Protein AF-A0A7N2KTL2-F1 (afdb_monomer_lite)

InterPro domains:
  IPR000911 Ribosomal protein uL11 [PTHR11661] (2-79)
  IPR000911 Ribosomal protein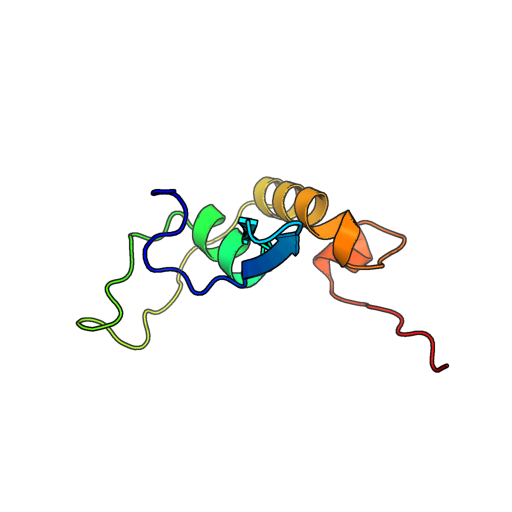 uL11 [SM00649] (2-85)
  IPR020783 Large ribosomal subunit protein uL11, C-terminal [PF00298] (25-76)
  IPR036769 Large ribosomal subunit protein uL11, C-terminal domain superfamily [G3DSA:1.10.10.250] (27-82)
  IPR036769 Large ribosomal subunit protein uL11, C-terminal domain superfamily [SSF46906] (25-79)

Radius of gyration: 15.89 Å; chains: 1; bounding box: 36×37×33 Å

Foldseek 3Di:
DVLQAQHDWDWDWDADPNDIDIDTDDDLVSLVVSQLVDPRDDCVPDPDDDSDDDGDVVSLLVSLVSCVVPLCDPDSCCSNVVPPPDPPD

Sequence (89 aa):
MKDWKGLCMMVKLTVQNCQAKVSVVPSAVALVIKALKEPECDRKKTKNIKHNGNISLDDVVEIAKVMRLRSMAKYLSGTSDGDVEVPLD

Secondary structure (DSSP, 8-state):
-GGGTTS--EEEEEEETTEEEEEEE--HHHHHHHHTT-----TTT--S-----PPPHHHHHHHHHHHHHHH--SSHHHHHH--------

pLDDT: mean 76.07, std 11.61, range [42.88, 93.81]

Structure (mmCIF, N/CA/C/O backbone):
data_AF-A0A7N2KTL2-F1
#
_entry.id   AF-A0A7N2KTL2-F1
#
loop_
_atom_site.group_PDB
_atom_site.id
_atom_site.type_symbol
_atom_site.label_atom_id
_atom_site.label_alt_id
_atom_site.label_comp_id
_atom_site.label_asym_id
_atom_site.label_entity_id
_atom_site.label_seq_id
_atom_site.pdbx_PDB_ins_code
_atom_site.Cartn_x
_atom_site.Cartn_y
_atom_site.Cartn_z
_atom_site.occupancy
_atom_site.B_iso_or_equiv
_atom_site.auth_seq_id
_atom_site.auth_comp_id
_atom_site.auth_asym_id
_atom_site.auth_atom_id
_atom_site.pdbx_PDB_model_num
ATOM 1 N N . MET A 1 1 ? -3.608 14.602 -2.038 1.00 49.84 1 MET A N 1
ATOM 2 C CA . MET A 1 1 ? -2.652 14.521 -0.897 1.00 49.84 1 MET A CA 1
ATOM 3 C C . MET A 1 1 ? -3.357 14.374 0.453 1.00 49.84 1 MET A C 1
ATOM 5 O O . MET A 1 1 ? -2.713 13.917 1.388 1.00 49.84 1 MET A O 1
ATOM 9 N N . LYS A 1 2 ? -4.660 14.698 0.565 1.00 60.31 2 LYS A N 1
ATOM 10 C CA . LYS A 1 2 ? -5.482 14.405 1.757 1.00 60.31 2 LYS A CA 1
ATOM 11 C C . LYS A 1 2 ? -5.632 12.901 2.040 1.00 60.31 2 LYS A C 1
ATOM 13 O O . LYS A 1 2 ? -5.836 12.523 3.179 1.00 60.31 2 LYS A O 1
ATOM 18 N N . ASP A 1 3 ? -5.444 12.061 1.027 1.00 70.75 3 ASP A N 1
ATOM 19 C CA . ASP A 1 3 ? -5.786 10.629 1.026 1.00 70.75 3 ASP A CA 1
ATOM 20 C C . ASP A 1 3 ? -4.949 9.755 1.973 1.00 70.75 3 ASP A C 1
ATOM 22 O O . ASP A 1 3 ? -5.257 8.583 2.159 1.00 70.75 3 ASP A O 1
ATOM 26 N N . TRP A 1 4 ? -3.878 10.308 2.547 1.00 76.12 4 TRP A N 1
ATOM 27 C CA . TRP A 1 4 ? -2.895 9.560 3.337 1.00 76.12 4 TRP A CA 1
ATOM 28 C C . TRP A 1 4 ? -2.565 10.213 4.682 1.00 76.12 4 TRP A C 1
ATOM 30 O O . TRP A 1 4 ? -1.589 9.855 5.346 1.00 76.12 4 TRP A O 1
ATOM 40 N N . LYS A 1 5 ? -3.340 11.223 5.075 1.00 74.31 5 LYS A N 1
ATOM 41 C CA . LYS A 1 5 ? -3.095 11.984 6.295 1.00 74.31 5 LYS A CA 1
ATOM 42 C C . LYS A 1 5 ? -3.350 11.100 7.521 1.00 74.31 5 LYS A C 1
ATOM 44 O O . LYS A 1 5 ? -4.379 10.452 7.629 1.00 74.31 5 LYS A O 1
ATOM 49 N N . GLY A 1 6 ? -2.381 11.053 8.435 1.00 74.88 6 GLY A N 1
ATOM 50 C CA . GLY A 1 6 ? -2.442 10.207 9.636 1.00 74.88 6 GLY A CA 1
ATOM 51 C C . GLY A 1 6 ? -1.902 8.780 9.459 1.00 74.88 6 GLY A C 1
ATOM 52 O O . GLY A 1 6 ? -1.636 8.110 10.458 1.00 74.88 6 GLY A O 1
ATOM 53 N N . LEU A 1 7 ? -1.632 8.330 8.226 1.00 78.19 7 LEU A N 1
ATOM 54 C CA . LEU A 1 7 ? -1.050 7.010 7.957 1.00 78.19 7 LEU A CA 1
ATOM 55 C C . LEU A 1 7 ? 0.484 7.041 7.884 1.00 78.19 7 LEU A C 1
ATOM 57 O O . LEU A 1 7 ? 1.094 8.035 7.491 1.00 78.19 7 LEU A O 1
ATOM 61 N N . CYS A 1 8 ? 1.129 5.925 8.257 1.00 75.38 8 CYS A N 1
ATOM 62 C CA . CYS A 1 8 ? 2.564 5.745 8.019 1.00 75.38 8 CYS A CA 1
ATOM 63 C C . CYS A 1 8 ? 2.762 5.303 6.577 1.00 75.38 8 CYS A C 1
ATOM 65 O O . CYS A 1 8 ? 2.405 4.177 6.233 1.00 75.38 8 CYS A O 1
ATOM 67 N N . MET A 1 9 ? 3.344 6.161 5.749 1.00 81.19 9 MET A N 1
ATOM 68 C CA . MET A 1 9 ? 3.650 5.807 4.372 1.00 81.19 9 MET A CA 1
ATOM 69 C C . MET A 1 9 ? 5.125 5.948 4.070 1.00 81.19 9 MET A C 1
ATOM 71 O O . MET A 1 9 ? 5.789 6.867 4.543 1.00 81.19 9 MET A O 1
ATOM 75 N N . MET A 1 10 ? 5.602 5.051 3.215 1.00 83.19 10 MET A N 1
ATOM 76 C CA . MET A 1 10 ? 6.918 5.176 2.618 1.00 83.19 10 MET A CA 1
ATOM 77 C C . MET A 1 10 ? 6.830 6.071 1.385 1.00 83.19 10 MET A C 1
ATOM 79 O O . MET A 1 10 ? 5.926 5.946 0.556 1.00 83.19 10 MET A O 1
ATOM 83 N N . VAL A 1 11 ? 7.788 6.983 1.261 1.00 86.06 11 VAL A N 1
ATOM 84 C CA . VAL A 1 11 ? 7.922 7.874 0.110 1.00 86.06 11 VAL A CA 1
ATOM 85 C C . VAL A 1 11 ? 9.259 7.625 -0.564 1.00 86.06 11 VAL A C 1
ATOM 87 O O . VAL A 1 11 ? 10.288 7.491 0.093 1.00 86.06 11 VAL A O 1
ATOM 90 N N . LYS A 1 12 ? 9.239 7.572 -1.892 1.00 86.75 12 LYS A N 1
ATOM 91 C CA . LYS A 1 12 ? 10.436 7.557 -2.720 1.00 86.75 12 LYS A CA 1
ATOM 92 C C . LYS A 1 12 ? 10.693 8.982 -3.192 1.00 86.75 12 LYS A C 1
ATOM 94 O O . LYS A 1 12 ? 9.928 9.533 -3.989 1.00 86.75 12 LYS A O 1
ATOM 99 N N . LEU A 1 13 ? 11.768 9.564 -2.675 1.00 90.75 13 LEU A N 1
ATOM 100 C CA . LEU A 1 13 ? 12.294 10.849 -3.111 1.00 90.75 13 LEU A CA 1
ATOM 101 C C . LEU A 1 13 ? 13.272 10.608 -4.263 1.00 90.75 13 LEU A C 1
ATOM 103 O O . LEU A 1 13 ? 14.253 9.886 -4.111 1.00 90.75 13 LEU A O 1
ATOM 107 N N . THR A 1 14 ? 13.003 11.207 -5.415 1.00 90.88 14 THR A N 1
ATOM 108 C CA . THR A 1 14 ? 13.921 11.217 -6.558 1.00 90.88 14 THR A CA 1
ATOM 109 C C . THR A 1 14 ? 14.338 12.649 -6.831 1.00 90.88 14 THR A C 1
ATOM 111 O O . THR A 1 14 ? 13.479 13.502 -7.060 1.00 90.88 14 THR A O 1
ATOM 114 N N . VAL A 1 15 ? 15.643 12.907 -6.810 1.00 92.75 15 VAL A N 1
ATOM 115 C CA . VAL A 1 15 ? 16.220 14.205 -7.168 1.00 92.75 15 VAL A CA 1
ATOM 116 C C . VAL A 1 15 ? 16.828 14.079 -8.558 1.00 92.75 15 VAL A C 1
ATOM 118 O O . VAL A 1 15 ? 17.657 13.204 -8.791 1.00 92.75 15 VAL A O 1
ATOM 121 N N . GLN A 1 16 ? 16.396 14.925 -9.488 1.00 91.75 16 GLN A N 1
ATOM 122 C CA . GLN A 1 16 ? 16.943 15.005 -10.845 1.00 91.75 16 GLN A CA 1
ATOM 123 C C . GLN A 1 16 ? 17.065 16.473 -11.237 1.00 91.75 16 GLN A C 1
ATOM 125 O O . GLN A 1 16 ? 16.148 17.243 -10.968 1.00 91.75 16 GLN A O 1
ATOM 130 N N . ASN A 1 17 ? 18.183 16.872 -11.852 1.00 93.81 17 ASN A N 1
ATOM 131 C CA . ASN A 1 17 ? 18.437 18.256 -12.283 1.00 93.81 17 ASN A CA 1
ATOM 132 C C . ASN A 1 17 ? 18.088 19.304 -11.201 1.00 93.81 17 ASN A C 1
ATOM 134 O O . ASN A 1 17 ? 17.416 20.295 -11.478 1.00 93.81 17 ASN A O 1
ATOM 138 N N . CYS A 1 18 ? 18.483 19.041 -9.948 1.00 88.94 18 CYS A N 1
ATOM 139 C CA . CYS A 1 18 ? 18.186 19.871 -8.769 1.00 88.94 18 CYS A CA 1
ATOM 140 C C . CYS A 1 18 ? 16.691 20.072 -8.444 1.00 88.94 18 CYS A C 1
ATOM 142 O O . CYS A 1 18 ? 16.348 20.909 -7.613 1.00 88.94 18 CYS A O 1
ATOM 144 N N . GLN A 1 19 ? 15.796 19.286 -9.041 1.00 89.25 19 GLN A N 1
ATOM 145 C CA . GLN A 1 19 ? 14.376 19.258 -8.709 1.00 89.25 19 GLN A CA 1
ATOM 146 C C . GLN A 1 19 ? 14.053 17.994 -7.915 1.00 89.25 19 GLN A C 1
ATOM 148 O O . GLN A 1 19 ? 14.352 16.869 -8.325 1.00 89.25 19 GLN A O 1
ATOM 153 N N . ALA A 1 20 ? 13.435 18.186 -6.753 1.00 91.19 20 ALA A N 1
ATOM 154 C CA . ALA A 1 20 ? 12.981 17.103 -5.899 1.00 91.19 20 ALA A CA 1
ATOM 155 C C . ALA A 1 20 ? 11.560 16.687 -6.295 1.00 91.19 20 ALA A C 1
ATOM 157 O O . ALA A 1 20 ? 10.613 17.463 -6.166 1.00 91.19 20 ALA A O 1
ATOM 158 N N . LYS A 1 21 ? 11.398 15.437 -6.736 1.00 90.44 21 LYS A N 1
ATOM 159 C CA . LYS A 1 21 ? 10.092 14.817 -6.968 1.00 90.44 21 LYS A CA 1
ATOM 160 C C . LYS A 1 21 ? 9.834 13.764 -5.901 1.00 90.44 21 LYS A C 1
ATOM 162 O O . LYS A 1 21 ? 10.626 12.842 -5.714 1.00 90.44 21 LYS A O 1
ATOM 167 N N . VAL A 1 22 ? 8.704 13.894 -5.216 1.00 87.94 22 VAL A N 1
ATOM 168 C CA . VAL A 1 22 ? 8.245 12.922 -4.221 1.00 87.94 22 VAL A CA 1
ATOM 169 C C . VAL A 1 22 ? 7.208 12.015 -4.869 1.00 87.94 22 VAL A C 1
ATOM 171 O O . VAL A 1 22 ? 6.231 12.487 -5.446 1.00 87.94 22 VAL A O 1
ATOM 174 N N . SER A 1 23 ? 7.413 10.708 -4.759 1.00 86.56 23 SER A N 1
ATOM 175 C CA . SER A 1 23 ? 6.434 9.692 -5.138 1.00 86.56 23 SER A CA 1
ATOM 176 C C . SER A 1 23 ? 6.063 8.862 -3.916 1.00 86.56 23 SER A C 1
ATOM 178 O O . SER A 1 23 ? 6.908 8.543 -3.081 1.00 86.56 23 SER A O 1
ATOM 180 N N . VAL A 1 24 ? 4.781 8.543 -3.777 1.00 83.94 24 VAL A N 1
ATOM 181 C CA . VAL A 1 24 ? 4.295 7.695 -2.686 1.00 83.94 24 VAL A CA 1
ATOM 182 C C . VAL A 1 24 ? 4.483 6.238 -3.080 1.00 83.94 24 VAL A C 1
ATOM 184 O O . VAL A 1 24 ? 4.110 5.843 -4.184 1.00 83.94 24 VAL A O 1
ATOM 187 N N . VAL A 1 25 ? 5.026 5.436 -2.167 1.00 82.06 25 VAL A N 1
ATOM 188 C CA . VAL A 1 25 ? 5.097 3.984 -2.322 1.00 82.06 25 VAL A CA 1
ATOM 189 C C . VAL A 1 25 ? 3.953 3.365 -1.512 1.00 82.06 25 VAL A C 1
ATOM 191 O O . VAL A 1 25 ? 3.949 3.493 -0.286 1.00 82.06 25 VAL A O 1
ATOM 194 N N . PRO A 1 26 ? 2.979 2.695 -2.157 1.00 80.69 26 PRO A N 1
ATOM 195 C CA . PRO A 1 26 ? 1.899 2.030 -1.438 1.00 80.69 26 PRO A CA 1
ATOM 196 C C . PRO A 1 26 ? 2.443 0.898 -0.549 1.00 80.69 26 PRO A C 1
ATOM 198 O O . PRO A 1 26 ? 2.903 -0.134 -1.041 1.00 80.69 26 PRO A O 1
ATOM 201 N N . SER A 1 27 ? 2.418 1.075 0.768 1.00 82.00 27 SER A N 1
ATOM 202 C CA . SER A 1 27 ? 2.698 -0.019 1.702 1.00 82.00 27 SER A CA 1
ATOM 203 C C . SER A 1 27 ? 1.445 -0.874 1.896 1.00 82.00 27 SER A C 1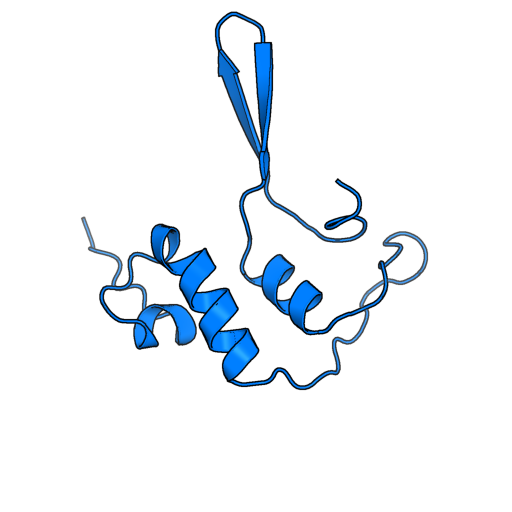
ATOM 205 O O . SER A 1 27 ? 0.328 -0.364 1.798 1.00 82.00 27 SER A O 1
ATOM 207 N N . ALA A 1 28 ? 1.629 -2.162 2.200 1.00 81.38 28 ALA A N 1
ATOM 208 C CA . ALA A 1 28 ? 0.520 -3.076 2.485 1.00 81.38 28 ALA A CA 1
ATOM 209 C C . ALA A 1 28 ? -0.396 -2.511 3.583 1.00 81.38 28 ALA A C 1
ATOM 211 O O . ALA A 1 28 ? -1.599 -2.364 3.397 1.00 81.38 28 ALA A O 1
ATOM 212 N N . VAL A 1 29 ? 0.215 -2.070 4.687 1.00 79.94 29 VAL A N 1
ATOM 213 C CA . VAL A 1 29 ? -0.474 -1.496 5.850 1.00 79.94 29 VAL A CA 1
ATOM 214 C C . VAL A 1 29 ? -1.319 -0.274 5.474 1.00 79.94 29 VAL A C 1
ATOM 216 O O . VAL A 1 29 ? -2.456 -0.154 5.920 1.00 79.94 29 VAL A O 1
ATOM 219 N N . ALA A 1 30 ? -0.801 0.627 4.631 1.00 81.81 30 ALA A N 1
ATOM 220 C CA . ALA A 1 30 ? -1.537 1.828 4.239 1.00 81.81 30 ALA A CA 1
ATOM 221 C C . ALA A 1 30 ? -2.754 1.513 3.355 1.00 81.81 30 ALA A C 1
ATOM 223 O O . ALA A 1 30 ? -3.764 2.206 3.442 1.00 81.81 30 ALA A O 1
ATOM 224 N N . LEU A 1 31 ? -2.671 0.476 2.517 1.00 84.00 31 LEU A N 1
ATOM 225 C CA . LEU A 1 31 ? -3.788 0.039 1.679 1.00 84.00 31 LEU A CA 1
ATOM 226 C C . LEU A 1 31 ? -4.874 -0.669 2.501 1.00 84.00 31 LEU A C 1
ATOM 228 O O . LEU A 1 31 ? -6.055 -0.408 2.284 1.00 84.00 31 LEU A O 1
ATOM 232 N N . VAL A 1 32 ? -4.487 -1.480 3.489 1.00 83.25 32 VAL A N 1
ATOM 233 C CA . VAL A 1 32 ? -5.431 -2.176 4.379 1.00 83.25 32 VAL A CA 1
ATOM 234 C C . VAL A 1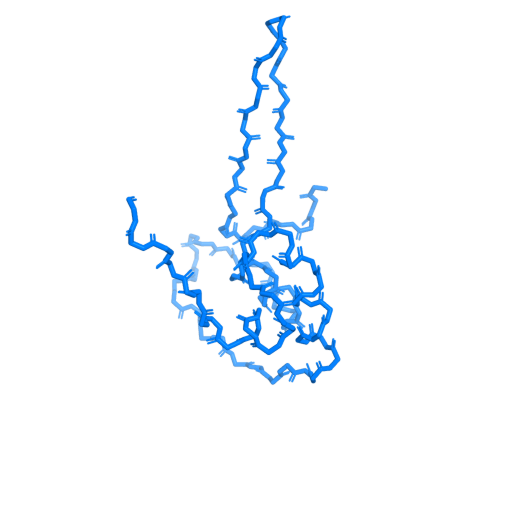 32 ? -6.202 -1.192 5.262 1.00 83.25 32 VAL A C 1
ATOM 236 O O . VAL A 1 32 ? -7.427 -1.241 5.300 1.00 83.25 32 VAL A O 1
ATOM 239 N N . ILE A 1 33 ? -5.522 -0.238 5.909 1.00 82.38 33 ILE A N 1
ATOM 240 C CA . ILE A 1 33 ? -6.187 0.783 6.746 1.00 82.38 33 ILE A CA 1
ATOM 241 C C . ILE A 1 33 ? -7.142 1.645 5.904 1.00 82.38 33 ILE A C 1
ATOM 243 O O . ILE A 1 33 ? -8.217 2.032 6.362 1.00 82.38 33 ILE A O 1
ATOM 247 N N . LYS A 1 34 ? -6.782 1.908 4.642 1.00 80.94 34 LYS A N 1
ATOM 248 C CA . LYS A 1 34 ? -7.642 2.629 3.702 1.00 80.94 34 LYS A CA 1
ATOM 249 C C . LYS A 1 34 ? -8.901 1.833 3.336 1.00 80.94 34 LYS A C 1
ATOM 251 O O . LYS A 1 34 ? -9.979 2.420 3.295 1.00 80.94 34 LYS A O 1
ATOM 256 N N . ALA A 1 35 ? -8.781 0.526 3.101 1.00 83.19 35 ALA A N 1
ATOM 257 C CA . ALA A 1 35 ? -9.926 -0.349 2.832 1.00 83.19 35 ALA A CA 1
ATOM 258 C C . ALA A 1 35 ? -10.852 -0.488 4.053 1.00 83.19 35 ALA A C 1
ATOM 260 O O . ALA A 1 35 ? -12.071 -0.491 3.908 1.00 83.19 35 ALA A O 1
ATOM 261 N N . LEU A 1 36 ? -10.282 -0.478 5.263 1.00 82.75 36 LEU A N 1
ATOM 262 C CA . LEU A 1 36 ? -11.029 -0.470 6.525 1.00 82.75 36 LEU A CA 1
ATOM 263 C C . LEU A 1 36 ? -11.760 0.857 6.814 1.00 82.75 36 LEU A C 1
ATOM 265 O O . LEU A 1 36 ? -12.504 0.936 7.789 1.00 82.75 36 LEU A O 1
ATOM 269 N N . LYS A 1 37 ? -11.582 1.892 5.973 1.00 76.19 37 LYS A N 1
ATOM 270 C CA . LYS A 1 37 ? -12.192 3.231 6.112 1.00 76.19 37 LYS A CA 1
ATOM 271 C C . LYS A 1 37 ? -12.023 3.825 7.513 1.00 76.19 37 LYS A C 1
ATOM 273 O O . LYS A 1 37 ? -12.899 4.536 8.008 1.00 76.19 37 LYS A O 1
ATOM 278 N N . GLU A 1 38 ? -10.898 3.535 8.158 1.00 69.62 38 GLU A N 1
ATOM 279 C CA . GLU A 1 38 ? -10.642 4.049 9.495 1.00 69.62 38 GLU A CA 1
ATOM 280 C C . GLU A 1 38 ? -10.457 5.574 9.461 1.00 69.62 38 GLU A C 1
ATOM 282 O O . GLU A 1 38 ? -9.857 6.114 8.522 1.00 69.62 38 GLU A O 1
ATOM 287 N N . PRO A 1 39 ? -10.979 6.297 10.468 1.00 71.56 39 PRO A N 1
ATOM 288 C CA . PRO A 1 39 ? -10.836 7.744 10.534 1.00 71.56 39 PRO A CA 1
ATOM 289 C C . PRO A 1 39 ? -9.362 8.157 10.661 1.00 71.56 39 PRO A C 1
ATOM 291 O O . PRO A 1 39 ? -8.532 7.419 11.195 1.00 71.56 39 PRO A O 1
ATOM 294 N N . GLU A 1 40 ? -9.037 9.372 10.202 1.00 69.25 40 GLU A N 1
ATOM 295 C CA . GLU A 1 40 ? -7.686 9.933 10.317 1.00 69.25 40 GLU A CA 1
ATOM 296 C C . GLU A 1 40 ? -7.196 9.871 11.772 1.00 69.25 40 GLU A C 1
ATOM 298 O O . GLU A 1 40 ? -7.732 10.525 12.670 1.00 69.25 40 GLU A O 1
ATOM 303 N N . CYS A 1 41 ? -6.150 9.084 12.006 1.00 69.62 41 CYS A N 1
ATOM 304 C CA . CYS A 1 41 ? -5.609 8.887 13.340 1.00 69.62 41 CYS A CA 1
ATOM 305 C C . CYS A 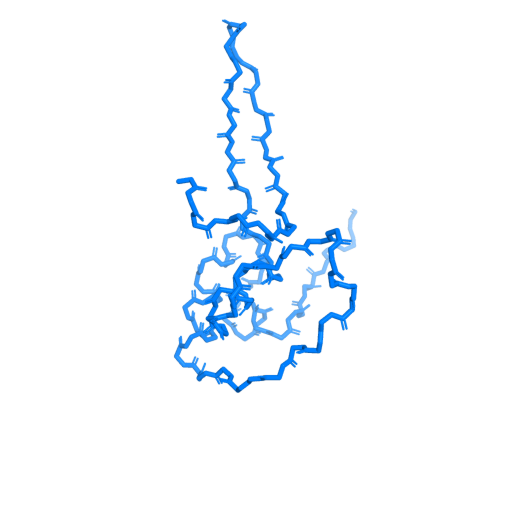1 41 ? -4.630 10.016 13.696 1.00 69.62 41 CYS A C 1
ATOM 307 O O . CYS A 1 41 ? -3.548 10.136 13.112 1.00 69.62 41 CYS A O 1
ATOM 309 N N . ASP A 1 42 ? -4.982 10.833 14.693 1.00 74.69 42 ASP A N 1
ATOM 310 C CA . ASP A 1 42 ? -4.059 11.805 15.286 1.00 74.69 42 ASP A CA 1
ATOM 311 C C . ASP A 1 42 ? -3.094 11.092 16.243 1.00 74.69 42 ASP A C 1
ATOM 313 O O . ASP A 1 42 ? -3.400 10.827 17.410 1.00 74.69 42 ASP A O 1
ATOM 317 N N . ARG A 1 43 ? -1.890 10.809 15.733 1.00 74.06 43 ARG A N 1
ATOM 318 C CA . ARG A 1 43 ? -0.816 10.098 16.447 1.00 74.06 43 ARG A CA 1
ATOM 319 C C . ARG A 1 43 ? -0.422 10.719 17.787 1.00 74.06 43 ARG A C 1
ATOM 321 O O . ARG A 1 43 ? 0.226 10.048 18.589 1.00 74.06 43 ARG A O 1
ATOM 328 N N . LYS A 1 44 ? -0.745 11.993 18.029 1.00 76.94 44 LYS A N 1
ATOM 329 C CA . LYS A 1 44 ? -0.395 12.675 19.282 1.00 76.94 44 LYS A CA 1
ATOM 330 C C . LYS A 1 44 ? -1.395 12.411 20.404 1.00 76.94 44 LYS A C 1
ATOM 332 O O . LYS A 1 44 ? -0.986 12.401 21.560 1.00 76.94 44 LYS A O 1
ATOM 337 N N . LYS A 1 45 ? -2.673 12.203 20.081 1.00 78.25 45 LYS A N 1
ATOM 338 C CA . LYS A 1 45 ? -3.751 12.071 21.076 1.00 78.25 45 LYS A CA 1
ATOM 339 C C . LYS A 1 45 ? -4.075 10.623 21.402 1.00 78.25 45 LYS A C 1
ATOM 341 O O . LYS A 1 45 ? -4.298 10.301 22.564 1.00 78.25 45 LYS A O 1
ATOM 346 N N . THR A 1 46 ? -4.052 9.753 20.398 1.00 69.06 46 THR A N 1
ATOM 347 C CA . THR A 1 46 ? -4.490 8.366 20.555 1.00 69.06 46 THR A CA 1
ATOM 348 C C . THR A 1 46 ? -3.374 7.439 20.095 1.00 69.06 46 THR A C 1
ATOM 350 O O . THR A 1 46 ? -3.058 7.363 18.908 1.00 69.06 46 THR A O 1
ATOM 353 N N . LYS A 1 47 ? -2.737 6.756 21.050 1.00 70.56 47 LYS A N 1
ATOM 354 C CA . LYS A 1 47 ? -1.739 5.710 20.785 1.00 70.56 47 LYS A CA 1
ATOM 355 C C . LYS A 1 47 ? -2.436 4.345 20.784 1.00 70.56 47 LYS A C 1
ATOM 357 O O . LYS A 1 47 ? -3.372 4.145 21.550 1.00 70.56 47 LYS A O 1
ATOM 362 N N . ASN A 1 48 ? -1.963 3.420 19.949 1.00 70.75 48 ASN A N 1
ATOM 363 C CA . ASN A 1 48 ? -2.394 2.013 19.900 1.00 70.75 48 ASN A CA 1
ATOM 364 C C . ASN A 1 48 ? -3.894 1.819 19.595 1.00 70.75 48 ASN A C 1
ATOM 366 O O . ASN A 1 48 ? -4.609 1.137 20.330 1.00 70.75 48 ASN A O 1
ATOM 370 N N . ILE A 1 49 ? -4.374 2.422 18.505 1.00 70.81 49 ILE A N 1
ATOM 371 C CA . ILE A 1 49 ? -5.748 2.220 18.032 1.00 70.81 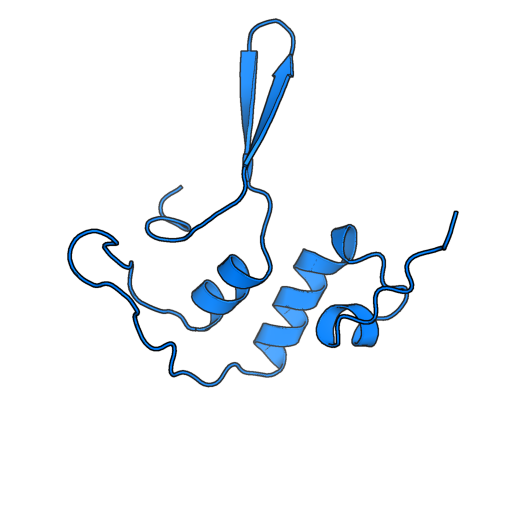49 ILE A CA 1
ATOM 372 C C . ILE A 1 49 ? -5.911 0.754 17.622 1.00 70.81 49 ILE A C 1
ATOM 374 O O . ILE A 1 49 ? -5.097 0.212 16.878 1.00 70.81 49 ILE A O 1
ATOM 378 N N . LYS A 1 50 ? -6.945 0.100 18.158 1.00 74.75 50 LYS A N 1
ATOM 379 C CA . LYS A 1 50 ? -7.297 -1.264 17.769 1.00 74.75 50 LYS A CA 1
ATOM 380 C C . LYS A 1 50 ? -7.987 -1.206 16.414 1.00 74.75 50 LYS A C 1
ATOM 382 O O . LYS A 1 50 ? -9.049 -0.600 16.301 1.00 74.75 50 LYS A O 1
ATOM 387 N N . HIS A 1 51 ? -7.390 -1.855 15.429 1.00 72.56 51 HIS A N 1
ATOM 388 C CA . HIS A 1 51 ? -7.986 -2.032 14.115 1.00 72.56 51 HIS A CA 1
ATOM 389 C C . HIS A 1 51 ? -9.040 -3.134 14.215 1.00 72.56 51 HIS A C 1
ATOM 391 O O . HIS A 1 51 ? -8.697 -4.309 14.345 1.00 72.56 51 HIS A O 1
ATOM 397 N N . ASN A 1 52 ? -10.317 -2.758 14.255 1.00 67.25 52 ASN A N 1
ATOM 398 C CA . ASN A 1 52 ? -11.420 -3.712 14.252 1.00 67.25 52 ASN A CA 1
ATOM 399 C C . ASN A 1 52 ? -12.320 -3.414 13.057 1.00 67.25 52 ASN A C 1
ATOM 401 O O . ASN A 1 52 ? -13.074 -2.443 13.060 1.00 67.25 52 ASN A O 1
ATOM 405 N N . GLY A 1 53 ? -12.218 -4.254 12.038 1.00 71.88 53 GLY A N 1
ATOM 406 C CA . GLY A 1 53 ? -13.056 -4.199 10.856 1.00 71.88 53 GLY A CA 1
ATOM 407 C C . GLY A 1 53 ? -12.796 -5.418 9.987 1.00 71.88 53 GLY A C 1
ATOM 408 O O . GLY A 1 53 ? -11.686 -5.949 9.956 1.00 71.88 53 GLY A O 1
ATOM 409 N N . ASN A 1 54 ? -13.847 -5.886 9.321 1.00 78.12 54 ASN A N 1
ATOM 410 C CA . ASN A 1 54 ? -13.742 -6.973 8.363 1.00 78.12 54 ASN A CA 1
ATOM 411 C C . ASN A 1 54 ? -13.558 -6.376 6.966 1.00 78.12 54 ASN A C 1
ATOM 413 O O . ASN A 1 54 ? -14.295 -5.464 6.588 1.00 78.12 54 ASN A O 1
ATOM 417 N N . ILE A 1 55 ? -12.586 -6.883 6.216 1.00 81.69 55 ILE A N 1
ATOM 418 C CA . ILE A 1 55 ? -12.364 -6.507 4.817 1.00 81.69 55 ILE A CA 1
ATOM 419 C C . ILE A 1 55 ? -13.124 -7.472 3.909 1.00 81.69 55 ILE A C 1
ATOM 421 O O . ILE A 1 55 ? -13.193 -8.669 4.194 1.00 81.69 55 ILE A O 1
ATOM 425 N N . SER A 1 56 ? -13.715 -6.965 2.827 1.00 86.62 56 SER A N 1
ATOM 426 C CA . SER A 1 56 ? -14.325 -7.840 1.827 1.00 86.62 56 SER A CA 1
ATOM 427 C C . SER A 1 56 ? -13.242 -8.507 0.973 1.00 86.62 56 SER A C 1
ATOM 429 O O . SER A 1 56 ? -12.142 -7.972 0.813 1.00 86.62 56 SER A O 1
ATOM 431 N N . LEU A 1 57 ? -13.540 -9.680 0.407 1.00 84.12 57 LEU A N 1
ATOM 432 C CA . LEU A 1 57 ? -12.605 -10.354 -0.502 1.00 84.12 57 LEU A CA 1
ATOM 433 C C . LEU A 1 57 ? -12.323 -9.516 -1.757 1.00 84.12 57 LEU A C 1
ATOM 435 O O . LEU A 1 57 ? -11.208 -9.554 -2.274 1.00 84.12 57 LEU A O 1
ATOM 439 N N . ASP A 1 58 ? -13.287 -8.714 -2.206 1.00 86.06 58 ASP A N 1
ATOM 440 C CA . ASP A 1 58 ? -13.109 -7.821 -3.352 1.00 86.06 58 ASP A CA 1
ATOM 441 C C . ASP A 1 58 ? -12.063 -6.734 -3.062 1.00 86.06 58 ASP A C 1
ATOM 443 O O . ASP A 1 58 ? -11.180 -6.489 -3.891 1.00 86.06 58 ASP A O 1
ATOM 447 N N . ASP A 1 59 ? -12.083 -6.162 -1.851 1.00 85.56 59 ASP A N 1
ATOM 448 C CA . ASP A 1 59 ? -11.079 -5.185 -1.412 1.00 85.56 59 ASP A CA 1
ATOM 449 C C . ASP A 1 59 ? -9.680 -5.820 -1.346 1.00 85.56 59 ASP A C 1
ATOM 451 O O . ASP A 1 59 ? -8.693 -5.214 -1.767 1.00 85.56 59 ASP A O 1
ATOM 455 N N . VAL A 1 60 ? -9.577 -7.068 -0.872 1.00 84.38 60 VAL A N 1
ATOM 456 C CA . VAL A 1 60 ? -8.305 -7.815 -0.830 1.00 84.38 60 VAL A CA 1
ATOM 457 C C . VAL A 1 60 ? -7.743 -8.015 -2.238 1.00 84.38 60 VAL A C 1
ATOM 459 O O . VAL A 1 60 ? -6.550 -7.798 -2.469 1.00 84.38 60 VAL A O 1
ATOM 462 N N . VAL A 1 61 ? -8.593 -8.377 -3.200 1.00 86.12 61 VAL A N 1
ATOM 463 C CA . VAL A 1 61 ? -8.185 -8.570 -4.598 1.00 86.12 61 VAL A CA 1
ATOM 464 C C . VAL A 1 61 ? -7.735 -7.251 -5.231 1.00 86.12 61 VAL A C 1
ATOM 466 O O . VAL A 1 61 ? -6.765 -7.235 -5.996 1.00 86.12 61 VAL A O 1
ATOM 469 N N . GLU A 1 62 ? -8.389 -6.131 -4.922 1.00 86.12 62 GLU A N 1
ATOM 470 C CA . GLU A 1 62 ? -7.968 -4.811 -5.402 1.00 86.12 62 GLU A CA 1
ATOM 471 C C . GLU A 1 62 ? -6.611 -4.392 -4.815 1.00 86.12 62 GLU A C 1
ATOM 473 O O . GLU A 1 62 ? -5.715 -3.971 -5.557 1.00 86.12 62 GLU A O 1
ATOM 478 N N . ILE A 1 63 ? -6.408 -4.591 -3.508 1.00 85.56 63 ILE A N 1
ATOM 479 C CA . ILE A 1 63 ? -5.125 -4.335 -2.837 1.00 85.56 63 ILE A CA 1
ATOM 480 C C . ILE A 1 63 ? -4.012 -5.183 -3.469 1.00 85.56 63 ILE A C 1
ATOM 482 O O . ILE A 1 63 ? -2.945 -4.656 -3.806 1.00 85.56 63 ILE A O 1
ATOM 486 N N . ALA A 1 64 ? -4.272 -6.473 -3.702 1.00 84.50 64 ALA A N 1
ATOM 487 C CA . ALA A 1 64 ? -3.319 -7.383 -4.327 1.00 84.50 64 ALA A CA 1
ATOM 488 C C . ALA A 1 64 ? -2.941 -6.934 -5.748 1.00 84.50 64 ALA A C 1
ATOM 490 O O . ALA A 1 64 ? -1.762 -6.942 -6.109 1.00 84.50 64 ALA A O 1
ATOM 491 N N . LYS A 1 65 ? -3.897 -6.444 -6.550 1.00 84.31 65 LYS A N 1
ATOM 492 C CA . LYS A 1 65 ? -3.614 -5.898 -7.893 1.00 84.31 65 LYS A CA 1
ATOM 493 C C . LYS A 1 65 ? -2.660 -4.702 -7.846 1.00 84.31 65 LYS A C 1
ATOM 495 O O . LYS A 1 65 ? -1.729 -4.642 -8.648 1.00 84.31 65 LYS A O 1
ATOM 500 N N . VAL A 1 66 ? -2.847 -3.782 -6.898 1.00 84.25 66 VAL A N 1
ATOM 501 C CA . VAL A 1 66 ? -1.966 -2.610 -6.724 1.00 84.25 66 VAL A CA 1
ATOM 502 C C . VAL A 1 66 ? -0.567 -3.021 -6.251 1.00 84.25 66 VAL A C 1
ATOM 504 O O . VAL A 1 66 ? 0.432 -2.407 -6.637 1.00 84.25 66 VAL A O 1
ATOM 507 N N . MET A 1 67 ? -0.471 -4.061 -5.421 1.00 84.06 67 MET A N 1
ATOM 508 C CA . MET A 1 67 ? 0.798 -4.548 -4.873 1.00 84.06 67 MET A CA 1
ATOM 509 C C . MET A 1 67 ? 1.555 -5.511 -5.789 1.00 84.06 67 MET A C 1
ATOM 511 O O . MET A 1 67 ? 2.761 -5.685 -5.597 1.00 84.06 67 MET A O 1
ATOM 515 N N . ARG A 1 68 ? 0.900 -6.077 -6.809 1.00 81.31 68 ARG A N 1
ATOM 516 C CA . ARG A 1 68 ? 1.468 -7.108 -7.687 1.00 81.31 68 ARG A CA 1
ATOM 517 C C . ARG A 1 68 ? 2.846 -6.746 -8.235 1.00 81.31 68 ARG A C 1
ATOM 519 O O . ARG A 1 68 ? 3.765 -7.549 -8.122 1.00 81.31 68 ARG A O 1
ATOM 526 N N . LEU A 1 69 ? 3.011 -5.517 -8.734 1.00 78.81 69 LEU A N 1
ATOM 527 C CA . LEU A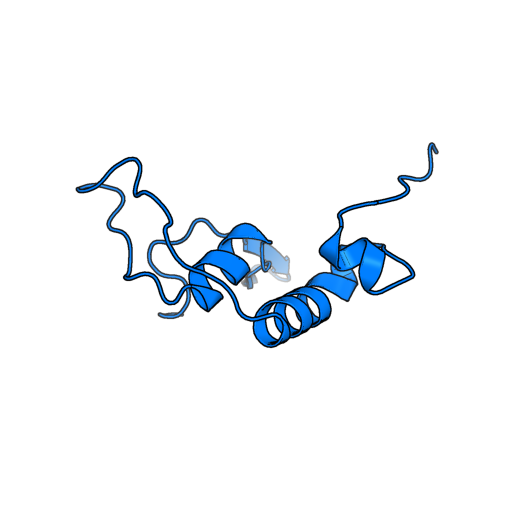 1 69 ? 4.276 -5.031 -9.308 1.00 78.81 69 LEU A CA 1
ATOM 528 C C . LEU A 1 69 ? 5.455 -5.073 -8.317 1.00 78.81 69 LEU A C 1
ATOM 530 O O . LEU A 1 69 ? 6.605 -5.138 -8.736 1.00 78.81 69 LEU A O 1
ATOM 534 N N . ARG A 1 70 ? 5.185 -5.018 -7.007 1.00 74.75 70 ARG A N 1
ATOM 535 C CA . ARG A 1 70 ? 6.210 -5.064 -5.953 1.00 74.75 70 ARG A CA 1
ATOM 536 C C . ARG A 1 70 ? 6.327 -6.411 -5.253 1.00 74.75 70 ARG A C 1
ATOM 538 O O . ARG A 1 70 ? 7.378 -6.679 -4.691 1.00 74.75 70 ARG A O 1
ATOM 545 N N . SER A 1 71 ? 5.275 -7.225 -5.258 1.00 74.56 71 SER A N 1
ATOM 546 C CA . SER A 1 71 ? 5.242 -8.475 -4.490 1.00 74.56 71 SER A CA 1
ATOM 547 C C . SER A 1 71 ? 6.169 -9.572 -5.021 1.00 74.56 71 SER A C 1
ATOM 549 O O . SER A 1 71 ? 6.341 -10.568 -4.338 1.00 74.56 71 SER A O 1
ATOM 551 N N . MET A 1 72 ? 6.727 -9.420 -6.233 1.00 74.50 72 MET A N 1
ATOM 552 C CA . MET A 1 72 ? 7.535 -10.432 -6.947 1.00 74.50 72 MET A CA 1
ATOM 553 C C . MET A 1 72 ? 6.864 -11.812 -7.112 1.00 74.50 72 MET A C 1
ATOM 555 O O . MET A 1 72 ? 7.446 -12.720 -7.699 1.00 74.50 72 MET A O 1
ATOM 559 N N . ALA A 1 73 ? 5.614 -11.962 -6.673 1.00 75.38 73 ALA A N 1
ATOM 560 C CA . ALA A 1 73 ? 4.844 -13.183 -6.778 1.00 75.38 73 ALA A CA 1
ATOM 561 C C . ALA A 1 73 ? 4.407 -13.442 -8.227 1.00 75.38 73 ALA A C 1
ATOM 563 O O . ALA A 1 73 ? 3.901 -12.556 -8.926 1.00 75.38 73 ALA A O 1
ATOM 564 N N . LYS A 1 74 ? 4.565 -14.693 -8.671 1.00 71.00 74 LYS A N 1
ATOM 565 C CA . LYS A 1 74 ? 4.114 -15.152 -9.997 1.00 71.00 74 LYS A CA 1
ATOM 566 C C . LYS A 1 74 ? 2.585 -15.228 -10.085 1.00 71.00 74 LYS A C 1
ATOM 568 O O . LYS A 1 74 ? 2.007 -14.874 -11.114 1.00 71.00 74 LYS A O 1
ATOM 573 N N . TYR A 1 75 ? 1.937 -15.640 -8.995 1.00 75.31 75 TYR A N 1
ATOM 574 C CA . TYR A 1 75 ? 0.491 -15.843 -8.898 1.00 75.31 75 TYR A CA 1
ATOM 575 C C . TYR A 1 75 ? -0.153 -14.866 -7.910 1.00 75.31 75 TYR A C 1
ATOM 577 O O . TYR A 1 75 ? 0.494 -14.394 -6.981 1.00 75.31 75 TYR A O 1
ATOM 585 N N . LEU A 1 76 ? -1.447 -14.586 -8.107 1.00 70.69 76 LEU A N 1
ATOM 586 C CA . LEU A 1 76 ? -2.232 -13.710 -7.226 1.00 70.69 76 LEU A CA 1
ATOM 587 C C . LEU A 1 76 ? -2.333 -14.246 -5.791 1.00 70.69 76 LEU A C 1
ATOM 589 O O . LEU A 1 76 ? -2.341 -13.434 -4.873 1.00 70.69 76 LEU A O 1
ATOM 593 N N . SER A 1 77 ? -2.339 -15.572 -5.612 1.00 71.44 77 SER A N 1
ATOM 594 C CA . SER A 1 77 ? -2.269 -16.215 -4.293 1.00 71.44 77 SER A CA 1
ATOM 595 C C . SER A 1 77 ? -1.011 -15.801 -3.529 1.00 71.44 77 SER A C 1
ATOM 597 O O . SER A 1 77 ? -1.097 -15.369 -2.393 1.00 71.44 77 SER A O 1
ATOM 599 N N . GLY A 1 78 ? 0.154 -15.784 -4.181 1.00 67.94 78 GLY A N 1
ATOM 600 C CA . GLY A 1 78 ? 1.399 -15.348 -3.537 1.00 67.94 78 GLY A CA 1
ATOM 601 C C . GLY A 1 78 ? 1.409 -13.861 -3.155 1.00 67.94 78 GLY A C 1
ATOM 602 O O . GLY A 1 78 ? 2.081 -13.467 -2.207 1.00 67.94 78 GLY A O 1
ATOM 603 N N . THR A 1 79 ? 0.639 -13.016 -3.851 1.00 68.44 79 THR A N 1
ATOM 604 C CA . THR A 1 79 ? 0.497 -11.595 -3.488 1.00 68.44 79 THR A CA 1
ATOM 605 C C . THR A 1 79 ? -0.405 -11.389 -2.264 1.00 68.44 79 THR A C 1
ATOM 607 O O . THR A 1 79 ? -0.195 -10.418 -1.537 1.00 68.44 79 THR A O 1
ATOM 610 N N . SER A 1 80 ? -1.388 -12.268 -2.028 1.00 62.66 80 SER A N 1
ATOM 611 C CA . SER A 1 80 ? -2.230 -12.255 -0.822 1.00 62.66 80 SER A CA 1
ATOM 612 C C . SER A 1 80 ? -1.603 -12.994 0.361 1.00 62.66 80 SER A C 1
ATOM 614 O O . SER A 1 80 ? -1.720 -12.514 1.485 1.00 62.66 80 SER A O 1
ATOM 616 N N . ASP A 1 81 ? -0.913 -14.108 0.105 1.00 56.69 81 ASP A N 1
ATOM 617 C CA . ASP A 1 81 ? -0.401 -15.021 1.137 1.00 56.69 81 ASP A CA 1
ATOM 618 C C . ASP A 1 81 ? 1.042 -14.704 1.565 1.00 56.69 81 ASP A C 1
ATOM 620 O O . ASP A 1 81 ? 1.516 -15.197 2.583 1.00 56.69 81 ASP A O 1
ATOM 624 N N . GLY A 1 82 ? 1.737 -13.804 0.861 1.00 54.88 82 GLY A N 1
ATOM 625 C CA . GLY A 1 82 ? 3.063 -13.334 1.274 1.00 54.88 82 GLY A CA 1
ATOM 626 C C . GLY A 1 82 ? 4.190 -14.349 1.066 1.00 54.88 82 GLY A C 1
ATOM 627 O O . GLY A 1 82 ? 5.304 -14.102 1.530 1.00 54.88 82 GLY A O 1
ATOM 628 N N . ASP A 1 83 ? 3.938 -15.434 0.331 1.00 44.53 83 ASP A N 1
ATOM 629 C CA . ASP A 1 83 ? 4.951 -16.393 -0.109 1.00 44.53 83 ASP A CA 1
ATOM 630 C C . ASP A 1 83 ? 5.834 -15.763 -1.196 1.00 44.53 83 ASP A C 1
ATOM 632 O O . ASP A 1 83 ? 5.683 -15.982 -2.402 1.00 44.53 83 ASP A O 1
ATOM 636 N N . VAL A 1 84 ? 6.757 -14.908 -0.761 1.00 51.44 84 VAL A N 1
ATOM 637 C CA . VAL A 1 84 ? 7.866 -14.443 -1.588 1.00 51.44 84 VAL A CA 1
ATOM 638 C C . VAL A 1 84 ? 8.905 -15.556 -1.571 1.00 51.44 84 VAL A C 1
ATOM 640 O O . VAL A 1 84 ? 9.677 -15.673 -0.621 1.00 51.44 84 VAL A O 1
ATOM 643 N N . GLU A 1 85 ? 8.937 -16.383 -2.618 1.00 47.31 85 GLU A N 1
ATOM 644 C CA . GLU A 1 85 ? 10.140 -17.152 -2.939 1.00 47.31 85 GLU A CA 1
ATOM 645 C C . GLU A 1 85 ? 11.259 -16.141 -3.189 1.00 47.31 85 GLU A C 1
ATOM 647 O O . GLU A 1 85 ? 11.355 -15.541 -4.261 1.00 47.31 85 GLU A O 1
ATOM 652 N N . VAL A 1 86 ? 12.059 -15.884 -2.156 1.00 54.06 86 VAL A N 1
ATOM 653 C CA . VAL A 1 86 ? 13.286 -15.107 -2.271 1.00 54.06 86 VAL A CA 1
ATOM 654 C C . VAL A 1 86 ? 14.280 -16.019 -2.988 1.00 54.06 86 VAL A C 1
ATOM 656 O O . VAL A 1 86 ? 14.608 -17.075 -2.439 1.00 54.06 86 VAL A O 1
ATOM 659 N N . PRO A 1 87 ? 14.750 -15.682 -4.199 1.00 50.12 87 PRO A N 1
ATOM 660 C CA . PRO A 1 87 ? 15.881 -16.389 -4.773 1.00 50.12 87 PRO A CA 1
ATOM 661 C C . PRO A 1 87 ? 17.064 -16.179 -3.824 1.00 50.12 87 PRO A C 1
ATOM 663 O O . PRO A 1 87 ? 17.413 -15.038 -3.514 1.00 50.12 87 PRO A O 1
ATOM 666 N N . LEU A 1 88 ? 17.601 -17.275 -3.289 1.00 52.69 88 LEU A N 1
ATOM 667 C CA . LEU A 1 88 ? 18.864 -17.283 -2.558 1.00 52.69 88 LEU A CA 1
ATOM 668 C C . LEU A 1 88 ? 19.989 -17.107 -3.582 1.00 52.69 88 LEU A C 1
ATOM 670 O O . LEU A 1 88 ? 20.564 -18.102 -4.007 1.00 52.69 88 LEU A O 1
ATOM 674 N N . ASP A 1 89 ? 20.266 -15.867 -3.978 1.00 42.88 89 ASP A N 1
ATOM 675 C CA . ASP A 1 89 ? 21.467 -15.489 -4.732 1.00 42.88 89 ASP A CA 1
ATOM 676 C C . ASP A 1 89 ? 22.152 -14.284 -4.068 1.00 42.88 89 ASP A C 1
ATOM 678 O O . ASP A 1 89 ? 21.461 -13.270 -3.798 1.00 42.88 89 ASP A O 1
#

Organism: Quercus lobata (NCBI:txid97700)